Protein AF-A0A662P811-F1 (afdb_monomer_lite)

Foldseek 3Di:
DWWKAAPPPRDIDDDPDQDCADPPPGDRDIDTDD

Radius of gyration: 8.26 Å; chains: 1; bounding box: 22×12×17 Å

Sequence (34 aa):
MAKWKCTSCGTIREGRCKPRKCKECGETSFEEVE

Structure (mmCIF, N/CA/C/O backbone):
data_AF-A0A662P811-F1
#
_entry.id   AF-A0A662P811-F1
#
loop_
_atom_site.group_PDB
_atom_site.id
_atom_site.type_symbol
_atom_site.label_atom_id
_atom_site.label_alt_id
_atom_site.label_comp_id
_atom_site.label_asym_id
_atom_site.label_entity_id
_atom_site.label_seq_id
_atom_site.pdbx_PDB_ins_code
_atom_site.Cartn_x
_atom_site.Cartn_y
_atom_site.Cartn_z
_atom_site.occupancy
_atom_site.B_iso_or_equiv
_atom_site.auth_seq_id
_atom_site.auth_comp_id
_atom_site.auth_asym_id
_atom_site.auth_atom_id
_atom_site.pdbx_PDB_model_num
ATOM 1 N N . MET A 1 1 ? 12.557 -0.355 3.070 1.00 78.38 1 MET A N 1
ATOM 2 C CA . MET A 1 1 ? 11.561 -0.158 1.989 1.00 78.38 1 MET A CA 1
ATOM 3 C C . MET A 1 1 ? 10.438 0.661 2.589 1.00 78.38 1 MET A C 1
ATOM 5 O O . MET A 1 1 ? 10.094 0.368 3.723 1.00 78.38 1 MET A O 1
ATOM 9 N N . ALA A 1 2 ? 9.917 1.674 1.896 1.00 89.75 2 ALA A N 1
ATOM 10 C CA . ALA A 1 2 ? 8.785 2.438 2.418 1.00 89.75 2 ALA A CA 1
ATOM 11 C C . ALA A 1 2 ? 7.530 1.554 2.456 1.00 89.75 2 ALA A C 1
ATOM 13 O O . ALA A 1 2 ? 7.345 0.698 1.579 1.00 89.75 2 ALA A O 1
ATOM 14 N N . LYS A 1 3 ? 6.681 1.739 3.466 1.00 93.19 3 LYS A N 1
ATOM 15 C CA . LYS A 1 3 ? 5.356 1.127 3.507 1.00 93.19 3 LYS A CA 1
ATOM 16 C C . LYS A 1 3 ? 4.325 2.201 3.206 1.00 93.19 3 LYS A C 1
ATOM 18 O O . LYS A 1 3 ? 4.452 3.345 3.614 1.00 93.19 3 LYS A O 1
ATOM 23 N N . TRP A 1 4 ? 3.296 1.825 2.471 1.00 94.31 4 TRP A N 1
ATOM 24 C CA . TRP A 1 4 ? 2.261 2.718 1.985 1.00 94.31 4 TRP A CA 1
ATOM 25 C C . TRP A 1 4 ? 0.921 2.181 2.433 1.00 94.31 4 TRP A C 1
ATOM 27 O O . TRP A 1 4 ? 0.483 1.130 1.960 1.00 94.31 4 TRP A O 1
ATOM 37 N N . LYS A 1 5 ? 0.266 2.896 3.336 1.00 94.62 5 LYS A N 1
ATOM 38 C CA . LYS A 1 5 ? -1.067 2.561 3.814 1.00 94.62 5 LYS A CA 1
ATOM 39 C C . LYS A 1 5 ? -2.096 3.296 2.971 1.00 94.62 5 LYS A C 1
ATOM 41 O O . LYS A 1 5 ? -1.990 4.497 2.744 1.00 94.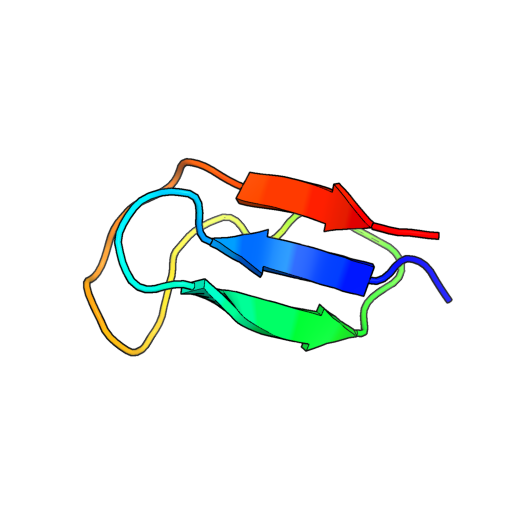62 5 LYS A O 1
ATOM 46 N N . CYS A 1 6 ? -3.082 2.572 2.460 1.00 95.62 6 CYS A N 1
ATOM 47 C CA . CYS A 1 6 ? -4.211 3.187 1.783 1.00 95.62 6 CYS A CA 1
ATOM 48 C C . CYS A 1 6 ? -5.073 3.911 2.817 1.00 95.62 6 CYS A C 1
ATOM 50 O O . CYS A 1 6 ? -5.516 3.297 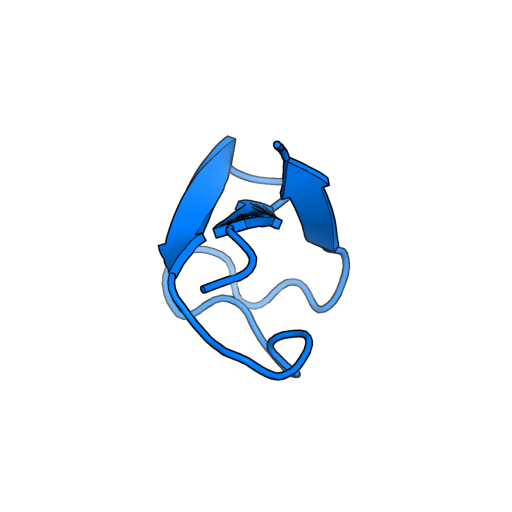3.785 1.00 95.62 6 CYS A O 1
ATOM 52 N N . THR A 1 7 ? -5.351 5.192 2.591 1.00 94.00 7 THR A N 1
ATOM 53 C CA . THR A 1 7 ? -6.144 6.009 3.526 1.00 94.00 7 THR A CA 1
ATOM 54 C C . THR A 1 7 ? -7.632 5.645 3.512 1.00 94.00 7 THR A C 1
ATOM 56 O O . THR A 1 7 ? -8.370 6.015 4.414 1.00 94.00 7 THR A O 1
ATOM 59 N N . SER A 1 8 ? -8.069 4.927 2.476 1.00 94.50 8 SER A N 1
ATOM 60 C CA . SER A 1 8 ? -9.468 4.576 2.225 1.00 94.50 8 SER A CA 1
ATOM 61 C C . SER A 1 8 ? -9.850 3.227 2.831 1.00 94.50 8 SER A C 1
ATOM 63 O O . SER A 1 8 ? -10.817 3.125 3.578 1.00 94.50 8 SER A O 1
ATOM 65 N N . CYS A 1 9 ? -9.055 2.186 2.560 1.00 93.88 9 CYS A N 1
ATOM 66 C CA . CYS A 1 9 ? -9.324 0.824 3.034 1.00 93.88 9 CYS A CA 1
ATOM 67 C C . CYS A 1 9 ? -8.337 0.321 4.098 1.00 93.88 9 CYS A C 1
ATOM 69 O O . CYS A 1 9 ? -8.544 -0.746 4.664 1.00 93.88 9 CYS A O 1
ATOM 71 N N . GLY A 1 10 ? -7.253 1.052 4.371 1.00 92.88 10 GLY A N 1
ATOM 72 C CA . GLY A 1 10 ? -6.252 0.669 5.370 1.00 92.88 10 GLY A CA 1
ATOM 73 C C . GLY A 1 10 ? -5.212 -0.355 4.903 1.00 92.88 10 GLY A C 1
ATOM 74 O O . GLY A 1 10 ? -4.303 -0.664 5.669 1.00 92.88 10 GLY A O 1
ATOM 75 N N . THR A 1 11 ? -5.291 -0.858 3.666 1.00 93.94 11 THR A N 1
ATOM 76 C CA . THR A 1 11 ? -4.335 -1.842 3.125 1.00 93.94 11 THR A CA 1
ATOM 77 C C . THR A 1 11 ? -2.915 -1.281 3.095 1.00 93.94 11 THR A C 1
ATOM 79 O O . THR A 1 11 ? -2.688 -0.203 2.545 1.00 93.94 11 THR A O 1
ATOM 82 N N . ILE A 1 12 ? -1.946 -2.035 3.620 1.00 93.06 12 ILE A N 1
ATOM 83 C CA . ILE A 1 12 ? -0.530 -1.649 3.645 1.00 93.06 12 ILE A CA 1
ATOM 84 C C . ILE A 1 12 ? 0.220 -2.357 2.518 1.00 93.06 12 ILE A C 1
ATOM 86 O O . ILE A 1 12 ? 0.051 -3.554 2.286 1.00 93.06 12 ILE A O 1
ATOM 90 N N . ARG A 1 13 ? 1.052 -1.606 1.796 1.00 89.56 13 ARG A N 1
ATOM 91 C CA . ARG A 1 13 ? 1.906 -2.108 0.719 1.00 89.56 13 ARG A CA 1
ATOM 92 C C . ARG A 1 13 ? 3.337 -1.671 0.891 1.00 89.56 13 ARG A C 1
ATOM 94 O O . ARG A 1 13 ? 3.606 -0.4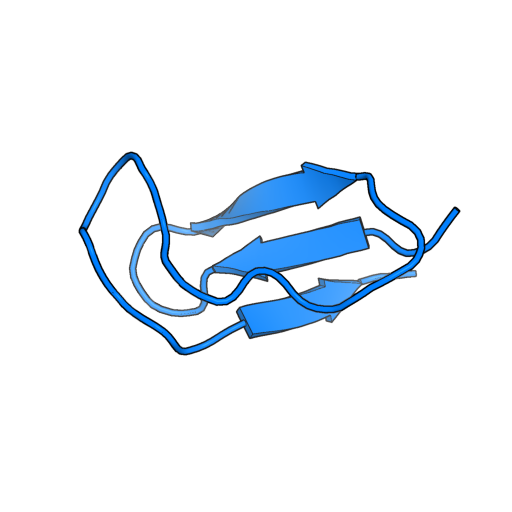94 1.072 1.00 89.56 13 ARG A O 1
ATOM 101 N N . GLU A 1 14 ? 4.255 -2.603 0.731 1.00 92.88 14 GLU A N 1
ATOM 102 C CA . GLU A 1 14 ? 5.682 -2.333 0.855 1.00 92.88 14 GLU A CA 1
ATOM 103 C C . GLU A 1 14 ? 6.271 -2.077 -0.534 1.00 92.88 14 GLU A C 1
ATOM 105 O O . GLU A 1 14 ? 6.033 -2.828 -1.482 1.00 92.88 14 GLU A O 1
ATOM 110 N N . GLY A 1 15 ? 7.006 -0.982 -0.690 1.00 90.31 15 GLY A N 1
ATOM 111 C CA . GLY A 1 15 ? 7.581 -0.601 -1.970 1.00 90.31 15 GLY A CA 1
ATOM 112 C C . GLY A 1 15 ? 8.366 0.698 -1.888 1.00 90.31 15 GLY A C 1
ATOM 113 O O . GLY A 1 15 ? 8.054 1.598 -1.118 1.00 90.31 15 GLY A O 1
ATOM 114 N N . ARG A 1 16 ? 9.403 0.825 -2.719 1.00 89.31 16 ARG A N 1
ATOM 115 C CA . ARG A 1 16 ? 10.235 2.039 -2.756 1.00 89.31 16 ARG A CA 1
ATOM 116 C C . ARG A 1 16 ? 9.471 3.281 -3.232 1.00 89.31 16 ARG A C 1
ATOM 118 O O . ARG A 1 16 ? 9.857 4.390 -2.890 1.00 89.31 16 ARG A O 1
ATOM 125 N N . CYS A 1 17 ? 8.421 3.102 -4.029 1.00 90.31 17 CYS A N 1
ATOM 126 C CA . CYS A 1 17 ? 7.648 4.192 -4.615 1.00 90.31 17 CYS A CA 1
ATOM 127 C C . CYS A 1 17 ? 6.182 4.116 -4.189 1.00 90.31 17 CYS A C 1
ATOM 129 O O . CYS A 1 17 ? 5.631 3.021 -4.055 1.00 90.31 17 CYS A O 1
ATOM 131 N N . LYS A 1 18 ? 5.548 5.288 -4.075 1.00 90.50 18 LYS A N 1
ATOM 132 C CA . LYS A 1 18 ? 4.123 5.423 -3.768 1.00 90.50 18 LYS A CA 1
ATOM 133 C C . LYS A 1 18 ? 3.260 4.658 -4.781 1.00 90.50 18 LYS A C 1
ATOM 135 O 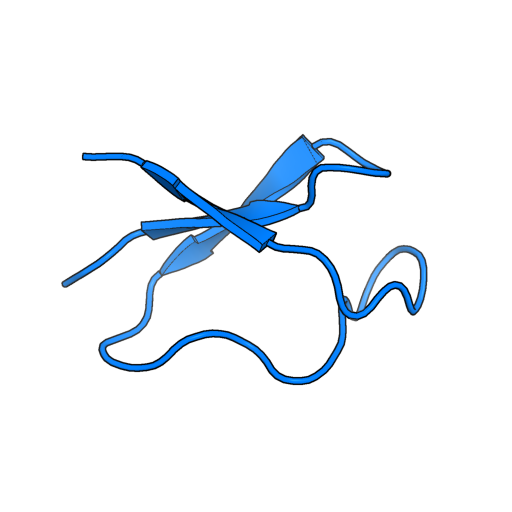O . LYS A 1 18 ? 3.407 4.881 -5.988 1.00 90.50 18 LYS A O 1
ATOM 140 N N . PRO A 1 19 ? 2.344 3.781 -4.332 1.00 91.31 19 PRO A N 1
ATOM 141 C CA . PRO A 1 19 ? 1.424 3.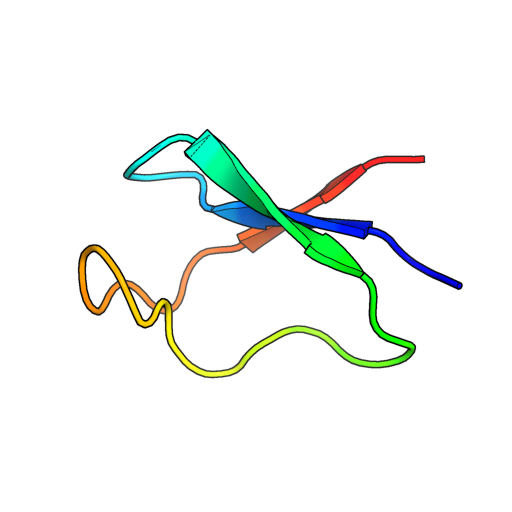093 -5.219 1.00 91.31 19 PRO A CA 1
ATOM 142 C C . PRO A 1 19 ? 0.540 4.093 -5.965 1.00 91.31 19 PRO A C 1
ATOM 144 O O . PRO A 1 19 ? -0.008 5.017 -5.372 1.00 91.31 19 PRO A O 1
ATOM 147 N N . ARG A 1 20 ? 0.357 3.876 -7.272 1.00 92.75 20 ARG A N 1
ATOM 148 C CA . ARG A 1 20 ? -0.555 4.698 -8.085 1.00 92.75 20 ARG A CA 1
ATOM 149 C C . ARG A 1 20 ? -2.027 4.385 -7.832 1.00 92.75 20 ARG A C 1
ATOM 151 O O . ARG A 1 20 ? -2.858 5.261 -8.010 1.00 92.75 20 ARG A O 1
ATOM 158 N N . LYS A 1 21 ? -2.348 3.137 -7.476 1.00 93.31 21 LYS A N 1
ATOM 159 C CA . LYS A 1 21 ? -3.723 2.665 -7.274 1.00 93.31 21 LYS A CA 1
ATOM 160 C C . LYS A 1 21 ? -3.771 1.501 -6.284 1.00 93.31 21 LYS A C 1
ATOM 162 O O . LYS A 1 21 ? -2.930 0.594 -6.334 1.00 93.31 21 LYS A O 1
ATOM 167 N N . CYS A 1 22 ? -4.762 1.503 -5.403 1.00 93.44 22 CYS A N 1
ATOM 168 C CA . CYS A 1 22 ? -5.055 0.400 -4.498 1.00 93.44 22 CYS A CA 1
ATOM 169 C C . CYS A 1 22 ? -5.676 -0.752 -5.283 1.00 93.44 22 CYS A C 1
ATOM 171 O O . CYS A 1 22 ? -6.591 -0.524 -6.068 1.00 93.44 22 CYS A O 1
ATOM 173 N N . LYS A 1 23 ? -5.187 -1.991 -5.102 1.00 90.25 23 LYS A N 1
ATOM 174 C CA . LYS A 1 23 ? -5.860 -3.142 -5.743 1.00 90.25 23 LYS A CA 1
ATOM 175 C C . LYS A 1 23 ? -7.117 -3.580 -4.991 1.00 90.25 23 LYS A C 1
ATOM 177 O O . LYS A 1 23 ? -7.885 -4.323 -5.576 1.00 90.25 23 LYS A O 1
ATOM 182 N N . GLU A 1 24 ? -7.307 -3.156 -3.742 1.00 92.06 24 GLU A N 1
ATOM 183 C CA . GLU A 1 24 ? -8.483 -3.564 -2.964 1.00 92.06 24 GLU A CA 1
ATOM 184 C C . GLU A 1 24 ? -9.667 -2.636 -3.220 1.00 92.06 24 GLU A C 1
ATOM 186 O O . GLU A 1 24 ? -10.715 -3.090 -3.658 1.00 92.06 24 GLU A O 1
ATOM 191 N N . CYS A 1 25 ? -9.486 -1.327 -3.032 1.00 92.81 25 CYS A N 1
ATOM 192 C CA . CYS A 1 25 ? -10.568 -0.354 -3.205 1.00 92.81 25 CYS A CA 1
ATOM 193 C C . CYS A 1 25 ? -10.468 0.498 -4.480 1.00 92.81 25 CYS A C 1
ATOM 195 O O . CYS A 1 25 ? -11.414 1.195 -4.827 1.00 92.81 25 CYS A O 1
ATOM 197 N N . GLY A 1 26 ? -9.335 0.484 -5.190 1.00 91.81 26 GLY A N 1
ATOM 198 C CA . GLY A 1 26 ? -9.141 1.316 -6.383 1.00 91.81 26 GLY A CA 1
ATOM 199 C C . GLY A 1 26 ? -8.751 2.779 -6.124 1.00 91.81 26 GLY A C 1
ATOM 200 O O . GLY A 1 26 ? -8.511 3.494 -7.094 1.00 91.81 26 GLY A O 1
ATOM 201 N N . GLU A 1 27 ? -8.635 3.208 -4.867 1.00 94.50 27 GLU A N 1
ATOM 202 C CA . GLU A 1 27 ? -8.214 4.563 -4.473 1.00 94.50 27 GLU A CA 1
ATOM 203 C C . GLU A 1 27 ? -6.751 4.856 -4.867 1.00 94.50 27 GLU A C 1
ATOM 205 O O . GLU A 1 27 ? -5.922 3.948 -4.974 1.00 94.50 27 GLU A O 1
ATOM 210 N N . THR A 1 28 ? -6.397 6.129 -5.036 1.00 93.38 28 THR A N 1
ATOM 211 C CA . THR A 1 28 ? -5.023 6.588 -5.328 1.00 93.38 28 THR A CA 1
ATOM 212 C C . THR A 1 28 ? -4.340 7.271 -4.137 1.00 93.38 28 THR A C 1
ATOM 214 O O . THR A 1 28 ? -3.186 7.693 -4.232 1.00 93.38 28 THR A O 1
ATOM 217 N N . SER A 1 29 ? -5.042 7.381 -3.011 1.00 93.00 29 SER A N 1
ATOM 218 C CA . SER A 1 29 ? -4.577 8.046 -1.796 1.00 93.00 29 SER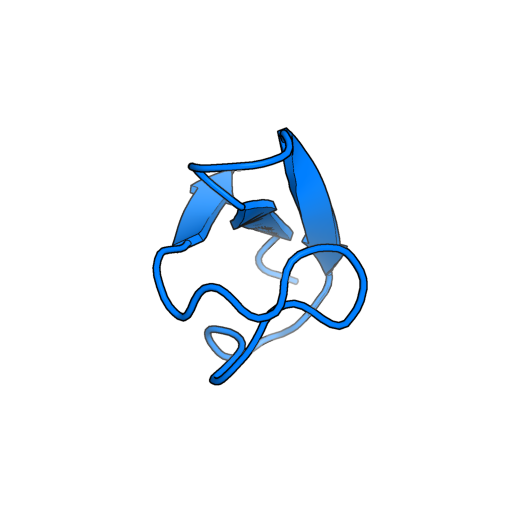 A CA 1
ATOM 219 C C . SER A 1 29 ? -3.874 7.055 -0.873 1.00 93.00 29 SER A C 1
ATOM 221 O O . SER A 1 29 ? -4.458 6.080 -0.392 1.00 93.00 29 SER A O 1
ATOM 223 N N . PHE A 1 30 ? -2.587 7.313 -0.653 1.00 94.56 30 PHE A N 1
ATOM 224 C CA . PHE A 1 30 ? -1.731 6.544 0.243 1.00 94.56 30 PHE A CA 1
ATOM 225 C C . PHE A 1 30 ? -0.934 7.485 1.139 1.00 94.56 30 PHE A C 1
ATOM 227 O O . PHE A 1 30 ? -0.460 8.528 0.672 1.00 94.56 30 PHE A O 1
ATOM 234 N N . GLU A 1 31 ? -0.753 7.078 2.385 1.00 94.62 31 GLU A N 1
ATOM 235 C CA . GLU A 1 31 ? 0.157 7.673 3.359 1.00 94.62 31 GLU A CA 1
ATOM 236 C C . GLU A 1 31 ? 1.376 6.757 3.534 1.00 94.62 31 GLU A C 1
ATOM 238 O O . GLU A 1 31 ? 1.255 5.532 3.438 1.00 94.62 31 GLU A O 1
ATOM 243 N N . GLU A 1 32 ? 2.558 7.344 3.712 1.00 93.38 32 GLU A N 1
ATOM 244 C CA . GLU A 1 32 ? 3.753 6.578 4.063 1.00 93.38 32 GLU A CA 1
ATOM 245 C C . GLU A 1 32 ? 3.683 6.227 5.551 1.00 93.38 32 GLU A C 1
ATOM 247 O O . GLU A 1 32 ? 3.363 7.075 6.381 1.00 93.38 32 GLU A O 1
ATOM 252 N N . VAL A 1 33 ? 3.940 4.966 5.868 1.00 90.75 33 VAL A N 1
ATOM 253 C CA . VAL A 1 33 ? 4.026 4.443 7.229 1.00 90.75 33 VAL A CA 1
ATOM 254 C C . VAL A 1 33 ? 5.440 3.913 7.426 1.00 90.75 33 VAL A C 1
ATOM 256 O O . VAL A 1 33 ? 5.929 3.132 6.605 1.00 90.75 33 VAL A O 1
ATOM 259 N N . GLU A 1 34 ? 6.095 4.391 8.480 1.00 78.75 34 GLU A N 1
ATOM 260 C CA . GLU A 1 34 ? 7.457 3.999 8.868 1.00 78.75 34 GLU A CA 1
ATOM 261 C C . GLU A 1 34 ? 7.489 2.574 9.454 1.00 78.75 34 GLU A C 1
ATOM 263 O O . GLU A 1 34 ? 6.563 2.207 10.219 1.00 78.75 34 GLU A O 1
#

pLDDT: mean 91.81, std 3.71, range [78.38, 95.62]

Secondary structure (DSSP, 8-state):
--EEEETTT--EEE-SS--SS-TTT----EEEE-